Protein AF-A0A7C7V147-F1 (afdb_monomer_lite)

Sequence (85 aa):
RSRLKSLLNQYKKSPGIVEILVEIKEGTLQVGDDIMYVVVAGDKRENVFPVLEDVVHSIKEQVVKKIEYIKNNCDDSKQALTADH

Radius of gyration: 19.83 Å; chains: 1; bounding box: 39×58×42 Å

Structure (mmCIF, N/CA/C/O backbone):
data_AF-A0A7C7V147-F1
#
_entry.id   AF-A0A7C7V147-F1
#
loop_
_atom_site.group_PDB
_atom_site.id
_atom_site.type_symbol
_atom_site.label_atom_id
_atom_site.label_alt_id
_atom_site.label_comp_id
_atom_site.label_asym_id
_atom_site.label_entity_id
_atom_site.label_seq_id
_atom_site.pdbx_PDB_ins_code
_atom_site.Cartn_x
_atom_site.Cartn_y
_atom_site.Cartn_z
_atom_site.occupancy
_atom_site.B_iso_or_equiv
_atom_site.auth_seq_id
_atom_site.auth_comp_id
_atom_site.auth_asym_id
_atom_site.auth_atom_id
_atom_site.pdbx_PDB_model_num
ATOM 1 N N . ARG A 1 1 ? 6.588 -12.837 -3.912 1.00 56.00 1 ARG A N 1
ATOM 2 C CA . ARG A 1 1 ? 5.310 -12.276 -3.397 1.00 56.00 1 ARG A CA 1
ATOM 3 C C . ARG A 1 1 ? 5.187 -12.233 -1.858 1.00 56.00 1 ARG A C 1
ATOM 5 O O . ARG A 1 1 ? 4.409 -11.422 -1.379 1.00 56.00 1 ARG A O 1
ATOM 12 N N . SER A 1 2 ? 5.927 -13.028 -1.062 1.00 66.12 2 SER A N 1
ATOM 13 C CA . SER A 1 2 ? 5.752 -13.051 0.412 1.00 66.12 2 SER A CA 1
ATOM 14 C C . SER A 1 2 ? 6.120 -11.742 1.128 1.00 66.12 2 SER A C 1
ATOM 16 O O . SER A 1 2 ? 5.396 -11.333 2.026 1.00 66.12 2 SER A O 1
ATOM 18 N N . ARG A 1 3 ? 7.191 -11.050 0.705 1.00 73.31 3 ARG A N 1
ATOM 19 C CA . ARG A 1 3 ? 7.646 -9.794 1.339 1.00 73.31 3 ARG A CA 1
ATOM 20 C C . ARG A 1 3 ? 6.605 -8.676 1.283 1.00 73.31 3 ARG A C 1
ATOM 22 O O . ARG A 1 3 ? 6.326 -8.067 2.309 1.00 73.31 3 ARG A O 1
ATOM 29 N N . LEU A 1 4 ? 5.982 -8.477 0.119 1.00 76.88 4 LEU A N 1
ATOM 30 C CA . LEU A 1 4 ? 4.915 -7.489 -0.057 1.00 76.88 4 LEU A CA 1
ATOM 31 C C . LEU A 1 4 ? 3.733 -7.795 0.870 1.00 76.88 4 LEU A C 1
ATOM 33 O O . LEU A 1 4 ? 3.248 -6.918 1.567 1.00 76.88 4 LEU A O 1
ATOM 37 N N . LYS A 1 5 ? 3.320 -9.063 0.957 1.00 80.50 5 LYS A N 1
ATOM 38 C CA . LYS A 1 5 ? 2.203 -9.472 1.818 1.00 80.50 5 LYS A CA 1
ATOM 39 C C . LYS A 1 5 ? 2.487 -9.220 3.305 1.00 80.50 5 LYS A C 1
ATOM 41 O O . LYS A 1 5 ? 1.599 -8.775 4.025 1.00 80.50 5 LYS A O 1
ATOM 46 N N . SER A 1 6 ? 3.715 -9.469 3.760 1.00 83.88 6 SER A N 1
ATOM 47 C CA . SER A 1 6 ? 4.123 -9.177 5.140 1.00 83.88 6 SER A CA 1
ATOM 48 C C . SER A 1 6 ? 4.126 -7.680 5.442 1.00 83.88 6 SER A C 1
ATOM 50 O O . SER A 1 6 ? 3.659 -7.287 6.507 1.00 83.88 6 SER A O 1
ATOM 52 N N . LEU A 1 7 ? 4.597 -6.860 4.501 1.00 82.81 7 LEU A N 1
ATOM 53 C CA . LEU A 1 7 ? 4.559 -5.403 4.604 1.00 82.81 7 LEU A CA 1
ATOM 54 C C . LEU A 1 7 ? 3.109 -4.899 4.708 1.00 82.81 7 LEU A C 1
ATOM 56 O O . LEU A 1 7 ? 2.767 -4.170 5.632 1.00 82.81 7 LEU A O 1
ATOM 60 N N . LEU A 1 8 ? 2.225 -5.360 3.820 1.00 83.38 8 LEU A N 1
ATOM 61 C CA . LEU A 1 8 ? 0.808 -4.982 3.847 1.00 83.38 8 LEU A CA 1
ATOM 62 C C . LEU A 1 8 ? 0.126 -5.396 5.153 1.00 83.38 8 LEU A C 1
ATOM 64 O O . LEU A 1 8 ? -0.660 -4.635 5.704 1.00 83.38 8 LEU A O 1
ATOM 68 N N . ASN A 1 9 ? 0.470 -6.562 5.702 1.00 85.50 9 ASN A N 1
ATOM 69 C CA . ASN A 1 9 ? -0.032 -6.991 7.007 1.00 85.50 9 ASN A CA 1
ATOM 70 C C . ASN A 1 9 ? 0.432 -6.098 8.168 1.00 85.50 9 ASN A C 1
ATOM 72 O O . ASN A 1 9 ? -0.229 -6.089 9.204 1.00 85.50 9 ASN A O 1
ATOM 76 N N . GLN A 1 10 ? 1.552 -5.382 8.040 1.00 86.31 10 GLN A N 1
ATOM 77 C CA . GLN A 1 10 ? 1.961 -4.390 9.037 1.00 86.31 10 GL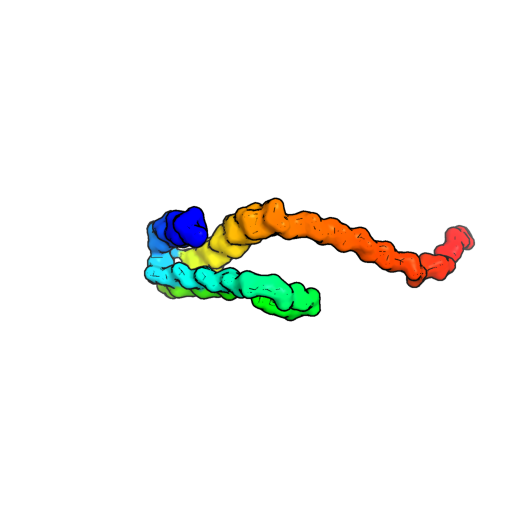N A CA 1
ATOM 78 C C . GLN A 1 10 ? 1.088 -3.140 8.926 1.00 86.31 10 GLN A C 1
ATOM 80 O O . GLN A 1 10 ? 0.515 -2.724 9.928 1.00 86.31 10 GLN A O 1
ATOM 85 N N . TYR A 1 11 ? 0.889 -2.622 7.712 1.00 84.00 11 TYR A N 1
ATOM 86 C CA . TYR A 1 11 ? 0.031 -1.456 7.471 1.00 84.00 11 TYR A CA 1
ATOM 87 C C . TYR A 1 11 ? -1.446 -1.701 7.797 1.00 84.00 11 TYR A C 1
ATOM 89 O O . TYR A 1 11 ? -2.129 -0.804 8.278 1.00 84.00 11 TYR A O 1
ATOM 97 N N . LYS A 1 12 ? -1.938 -2.934 7.632 1.00 84.00 12 LYS A N 1
ATOM 98 C CA . LYS A 1 12 ? -3.290 -3.327 8.063 1.00 84.00 12 LYS A CA 1
ATOM 99 C C . LYS A 1 12 ? -3.527 -3.207 9.569 1.00 84.00 12 LYS A C 1
ATOM 101 O O . LYS A 1 12 ? -4.675 -3.184 9.991 1.00 84.00 12 LYS A O 1
ATOM 106 N N . LYS A 1 13 ? -2.472 -3.176 10.391 1.00 85.25 13 LYS A N 1
ATOM 107 C CA . LYS A 1 13 ? -2.603 -2.994 11.846 1.00 85.25 13 LYS A CA 1
ATOM 108 C C . LYS A 1 13 ? -2.742 -1.525 12.244 1.00 85.25 13 LYS A C 1
ATOM 110 O O . LYS A 1 13 ? -2.988 -1.252 13.417 1.00 85.25 13 LYS A O 1
ATOM 115 N N . SER A 1 14 ? -2.574 -0.596 11.304 1.00 81.44 14 SER A N 1
ATOM 116 C CA . SER A 1 14 ? -2.755 0.827 11.562 1.00 81.44 14 SER A CA 1
ATOM 117 C C . SER A 1 14 ? -4.224 1.149 11.867 1.00 81.44 14 SER A C 1
ATOM 119 O O . SER A 1 14 ? -5.131 0.559 11.271 1.00 81.44 14 SER A O 1
ATOM 121 N N . PRO A 1 15 ? -4.486 2.081 12.797 1.00 81.38 15 PRO A N 1
ATOM 122 C CA . PRO A 1 15 ? -5.840 2.414 13.215 1.00 81.38 15 PRO A CA 1
ATOM 123 C C . PRO A 1 15 ? -6.657 2.981 12.049 1.00 81.38 15 PRO A C 1
ATOM 125 O O . PRO A 1 15 ? -6.207 3.862 11.323 1.00 81.38 15 PRO A O 1
ATOM 128 N N . GLY A 1 16 ? -7.882 2.481 11.882 1.00 83.38 16 GLY A N 1
ATOM 129 C CA . GLY A 1 16 ? -8.810 2.959 10.856 1.00 83.38 16 GLY A CA 1
ATOM 130 C C . GLY A 1 16 ? -8.589 2.387 9.455 1.00 83.38 16 GLY A C 1
ATOM 131 O O . GLY A 1 16 ? -9.287 2.818 8.542 1.00 83.38 16 GLY A O 1
ATOM 132 N N . ILE A 1 17 ? -7.677 1.427 9.271 1.00 87.38 17 ILE A N 1
ATOM 133 C CA . ILE A 1 17 ? -7.514 0.690 8.013 1.00 87.38 17 ILE A CA 1
ATOM 134 C C . ILE A 1 17 ? -8.346 -0.593 8.050 1.00 87.38 17 ILE A C 1
ATOM 136 O O . ILE A 1 17 ? -8.243 -1.390 8.978 1.00 87.38 17 ILE A O 1
ATOM 140 N N . VAL A 1 18 ? -9.165 -0.791 7.020 1.00 87.25 18 VAL A N 1
ATOM 141 C CA . VAL A 1 18 ? -10.015 -1.974 6.841 1.00 87.25 18 VAL A CA 1
ATOM 142 C C . VAL A 1 18 ? -9.306 -3.002 5.965 1.00 87.25 18 VAL A C 1
ATOM 144 O O . VAL A 1 18 ? -9.223 -4.173 6.325 1.00 87.25 18 VAL A O 1
ATOM 147 N N . GLU A 1 19 ? -8.781 -2.577 4.814 1.00 87.00 19 GLU A N 1
ATOM 148 C CA . GLU A 1 19 ? -8.184 -3.482 3.831 1.00 87.00 19 GLU A CA 1
ATOM 149 C C . GLU A 1 19 ? -7.170 -2.740 2.950 1.00 87.00 19 GLU A C 1
ATOM 151 O O . GLU A 1 19 ? -7.332 -1.551 2.671 1.00 87.00 19 GLU A O 1
ATOM 156 N N . ILE A 1 20 ? -6.118 -3.441 2.513 1.00 88.56 20 ILE A N 1
ATOM 157 C CA . ILE A 1 20 ? -5.103 -2.891 1.609 1.00 88.56 20 ILE A CA 1
ATOM 158 C C . ILE A 1 20 ? -4.836 -3.909 0.507 1.00 88.56 20 ILE A C 1
ATOM 160 O O . ILE A 1 20 ? -4.339 -5.009 0.768 1.00 88.56 20 ILE A O 1
ATOM 164 N N . LEU A 1 21 ? -5.114 -3.509 -0.730 1.00 88.12 21 LEU A N 1
ATOM 165 C CA . LEU A 1 21 ? -4.886 -4.305 -1.928 1.00 88.12 21 LEU A CA 1
ATOM 166 C C . LEU A 1 21 ? -3.819 -3.633 -2.786 1.00 88.12 21 LEU A C 1
ATOM 168 O O . LEU A 1 21 ? -3.888 -2.439 -3.070 1.00 88.12 21 LEU A O 1
ATOM 172 N N . VAL A 1 22 ? -2.829 -4.419 -3.198 1.00 86.12 22 VAL A N 1
ATOM 173 C CA . VAL A 1 22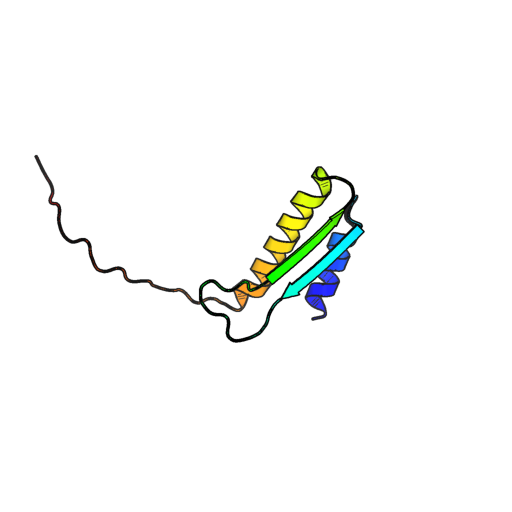 ? -1.757 -3.964 -4.082 1.00 86.12 22 VAL A CA 1
ATOM 174 C C . VAL A 1 22 ? -1.600 -4.955 -5.211 1.00 86.12 22 VAL A C 1
ATOM 176 O O . VAL A 1 22 ? -1.374 -6.146 -4.977 1.00 86.12 22 VAL A O 1
ATOM 179 N N . GLU A 1 23 ? -1.667 -4.436 -6.428 1.00 83.38 23 GLU A N 1
ATOM 180 C CA . GLU A 1 23 ? -1.450 -5.194 -7.645 1.00 83.38 23 GLU A CA 1
ATOM 181 C C . GLU A 1 23 ? -0.373 -4.509 -8.481 1.00 83.38 23 GLU A C 1
ATOM 183 O O . GLU A 1 23 ? -0.477 -3.337 -8.840 1.00 83.38 23 GLU A O 1
ATOM 188 N N . ILE A 1 24 ? 0.699 -5.246 -8.756 1.00 79.12 24 ILE A N 1
ATOM 189 C CA . ILE A 1 24 ? 1.801 -4.782 -9.594 1.00 79.12 24 ILE A CA 1
ATOM 190 C C . ILE A 1 24 ? 1.655 -5.506 -10.924 1.00 79.12 24 ILE A C 1
ATOM 192 O O . ILE A 1 24 ? 1.654 -6.741 -10.953 1.00 79.12 24 ILE A O 1
ATOM 196 N N . LYS A 1 25 ? 1.519 -4.743 -12.008 1.00 79.25 25 LYS A N 1
ATOM 197 C CA . LYS A 1 25 ? 1.540 -5.300 -13.357 1.00 79.25 25 LYS A CA 1
ATOM 198 C C . LYS A 1 25 ? 2.990 -5.627 -13.708 1.00 79.25 25 LYS A C 1
ATOM 200 O O . LYS A 1 25 ? 3.875 -4.783 -13.604 1.00 79.25 25 LYS A O 1
ATOM 205 N N . GLU A 1 26 ? 3.237 -6.871 -14.099 1.00 69.69 26 GLU A N 1
ATOM 206 C CA . GLU A 1 26 ? 4.542 -7.342 -14.569 1.00 69.69 26 GLU A CA 1
ATOM 207 C C . GLU A 1 26 ? 4.458 -7.582 -16.085 1.00 69.69 26 GLU A C 1
ATOM 209 O O . GLU A 1 26 ? 3.466 -8.128 -16.568 1.00 69.69 26 GLU A O 1
ATOM 214 N N . GLY A 1 27 ? 5.477 -7.170 -16.846 1.00 68.62 27 GLY A N 1
ATOM 215 C CA . GLY A 1 27 ? 5.509 -7.329 -18.304 1.00 68.62 27 GLY A CA 1
ATOM 216 C C . GLY A 1 27 ? 6.257 -6.203 -19.018 1.00 68.62 27 GLY A C 1
ATOM 217 O O . GLY A 1 27 ? 6.948 -5.401 -18.390 1.00 68.62 27 GLY A O 1
ATOM 218 N N . THR A 1 28 ? 6.130 -6.150 -20.344 1.00 59.69 28 THR A N 1
ATOM 219 C CA . THR A 1 28 ? 6.674 -5.063 -21.167 1.00 59.69 28 THR A CA 1
ATOM 220 C C . THR A 1 28 ? 5.760 -3.845 -21.049 1.00 59.69 28 THR A C 1
ATOM 222 O O . THR A 1 28 ? 4.769 -3.740 -21.762 1.00 59.69 28 THR A O 1
ATOM 225 N N . LEU A 1 29 ? 6.065 -2.955 -20.109 1.00 65.00 29 LEU A N 1
ATOM 226 C CA . LEU A 1 29 ? 5.334 -1.703 -19.906 1.00 65.00 29 LEU A CA 1
ATOM 227 C C . LEU A 1 29 ? 5.962 -0.613 -20.777 1.00 65.00 29 LEU A C 1
ATOM 229 O O . LEU A 1 29 ? 7.185 -0.441 -20.769 1.00 65.00 29 LEU A O 1
ATOM 233 N N . GLN A 1 30 ? 5.146 0.098 -21.551 1.00 62.09 30 GLN A N 1
ATOM 234 C CA . GLN A 1 30 ? 5.605 1.242 -22.329 1.00 62.09 30 GLN A CA 1
ATOM 235 C C . GLN A 1 30 ? 5.631 2.507 -21.464 1.00 62.09 30 GLN A C 1
ATOM 237 O O . GLN A 1 30 ? 5.047 2.581 -20.382 1.00 62.09 30 GLN A O 1
ATOM 242 N N . VAL A 1 31 ? 6.361 3.524 -21.926 1.00 67.12 31 VAL A N 1
ATOM 243 C CA . VAL A 1 31 ? 6.404 4.822 -21.242 1.00 67.12 31 VAL A CA 1
ATOM 244 C C . VAL A 1 31 ? 5.003 5.434 -21.289 1.00 67.12 31 VAL A C 1
ATOM 246 O O . VAL A 1 31 ? 4.514 5.739 -22.370 1.00 67.12 31 VAL A O 1
ATOM 249 N N . GLY A 1 32 ? 4.386 5.617 -20.121 1.00 69.94 32 GLY A N 1
ATOM 250 C CA . GLY A 1 32 ? 3.009 6.101 -19.986 1.00 69.94 32 GLY A CA 1
ATOM 251 C C . GLY A 1 32 ? 2.018 5.054 -19.468 1.00 69.94 32 GLY A C 1
ATOM 252 O O . GLY A 1 32 ? 0.908 5.433 -19.114 1.00 69.94 32 GLY A O 1
ATOM 253 N N . ASP A 1 33 ? 2.415 3.780 -19.366 1.00 67.56 33 ASP A N 1
ATOM 254 C CA . ASP A 1 33 ? 1.562 2.723 -18.814 1.00 67.56 33 ASP A CA 1
ATOM 255 C C . ASP A 1 33 ? 1.586 2.686 -17.278 1.00 67.56 33 ASP A C 1
ATOM 257 O O . ASP A 1 33 ? 2.630 2.840 -16.636 1.00 67.56 33 ASP A O 1
ATOM 261 N N . ASP A 1 34 ? 0.427 2.392 -16.684 1.00 66.25 34 ASP A N 1
ATOM 262 C CA . ASP A 1 34 ? 0.287 2.181 -15.244 1.00 66.25 34 ASP A CA 1
ATOM 263 C C . ASP A 1 34 ? 0.974 0.883 -14.797 1.00 66.25 34 ASP A C 1
ATOM 265 O O . ASP A 1 34 ? 0.579 -0.230 -15.159 1.00 66.25 34 ASP A O 1
ATOM 269 N N . ILE A 1 35 ? 1.980 1.031 -13.938 1.00 75.88 35 ILE A N 1
ATOM 270 C CA . ILE A 1 35 ? 2.823 -0.070 -13.449 1.00 75.88 35 ILE A CA 1
ATOM 271 C C . ILE A 1 35 ? 2.218 -0.734 -12.200 1.00 75.88 35 ILE A C 1
ATOM 273 O O . ILE A 1 35 ? 2.385 -1.933 -11.966 1.00 75.88 35 ILE A O 1
ATOM 277 N N . MET A 1 36 ? 1.515 0.039 -11.370 1.00 82.69 36 MET A N 1
ATOM 278 C CA . MET A 1 36 ? 1.076 -0.386 -10.042 1.00 82.69 36 MET A CA 1
ATOM 279 C C . MET A 1 36 ? -0.274 0.224 -9.675 1.00 82.69 36 MET A C 1
ATOM 281 O O . MET A 1 36 ? -0.485 1.421 -9.842 1.00 82.69 36 MET A O 1
ATOM 285 N N . TYR A 1 37 ? -1.135 -0.596 -9.077 1.00 86.19 37 TYR A N 1
ATOM 286 C CA . TYR A 1 37 ? -2.389 -0.185 -8.460 1.00 86.19 37 TYR A CA 1
ATOM 287 C C . TYR A 1 37 ? -2.321 -0.429 -6.954 1.00 86.19 37 TYR A C 1
ATOM 289 O O . TYR A 1 37 ? -1.943 -1.513 -6.500 1.00 86.19 37 TYR A O 1
ATOM 297 N N . VAL A 1 38 ? -2.701 0.586 -6.179 1.00 87.25 38 VAL A N 1
ATOM 298 C CA . VAL A 1 38 ? -2.783 0.529 -4.716 1.00 87.25 38 VAL A CA 1
ATOM 299 C C . VAL A 1 38 ? -4.163 1.010 -4.295 1.00 87.25 38 VAL A C 1
ATOM 301 O O . VAL A 1 38 ? -4.588 2.099 -4.674 1.00 87.25 38 VAL A O 1
ATOM 304 N N . VAL A 1 39 ? -4.855 0.197 -3.504 1.00 89.00 39 VAL A N 1
ATOM 305 C CA . VAL A 1 39 ? -6.168 0.510 -2.940 1.00 89.00 39 VAL A CA 1
ATOM 306 C C . VAL A 1 39 ? -6.088 0.362 -1.430 1.00 89.00 39 VAL A C 1
ATOM 308 O O . VAL A 1 39 ? -5.723 -0.697 -0.920 1.00 89.00 39 VAL A O 1
ATOM 311 N N . VAL A 1 40 ? -6.452 1.425 -0.718 1.00 88.81 40 VAL A N 1
ATOM 312 C CA . VAL A 1 40 ? -6.529 1.453 0.745 1.00 88.81 40 VAL A CA 1
ATOM 313 C C . VAL A 1 40 ? -7.966 1.776 1.130 1.00 88.81 40 VAL A C 1
ATOM 315 O O . VAL A 1 40 ? -8.478 2.841 0.793 1.00 88.81 40 VAL A O 1
ATOM 318 N N . ALA A 1 41 ? -8.618 0.853 1.830 1.00 88.56 41 ALA A N 1
ATOM 319 C CA . ALA A 1 41 ? -9.933 1.062 2.415 1.00 88.56 41 ALA A CA 1
ATOM 320 C C . ALA A 1 41 ? -9.776 1.377 3.904 1.00 88.56 41 ALA A C 1
ATOM 322 O O . ALA A 1 41 ? -9.104 0.641 4.628 1.00 88.56 41 ALA A O 1
ATOM 323 N N . GLY A 1 42 ? -10.415 2.446 4.373 1.00 88.88 42 GLY A N 1
ATOM 324 C CA . GLY A 1 42 ? -10.386 2.837 5.777 1.00 88.88 42 GLY A CA 1
ATOM 325 C C . GLY A 1 42 ? -11.539 3.757 6.164 1.00 88.88 42 GLY A C 1
ATOM 326 O O . GLY A 1 42 ? -12.305 4.197 5.313 1.00 88.88 42 GLY A O 1
ATOM 327 N N . ASP A 1 43 ? -11.655 4.003 7.465 1.00 86.38 43 ASP A N 1
ATOM 328 C CA . ASP A 1 43 ? -12.758 4.734 8.103 1.00 86.38 43 ASP A CA 1
ATOM 329 C C . ASP A 1 43 ? -12.655 6.251 7.872 1.00 86.38 43 ASP A C 1
ATOM 331 O O . ASP A 1 43 ? -13.563 6.882 7.331 1.00 86.38 43 ASP A O 1
ATOM 335 N N . LYS A 1 44 ? -11.505 6.846 8.214 1.00 86.19 44 LYS A N 1
ATOM 336 C CA . LYS A 1 44 ? -11.295 8.298 8.134 1.00 86.19 44 LYS A CA 1
ATOM 337 C C . LYS A 1 44 ? -10.142 8.661 7.219 1.00 86.19 44 LYS A C 1
ATOM 339 O O . LYS A 1 44 ? -9.075 8.050 7.257 1.00 86.19 44 LYS A O 1
ATOM 344 N N . ARG A 1 45 ? -10.341 9.742 6.465 1.00 83.31 45 ARG A N 1
ATOM 345 C CA . ARG A 1 45 ? -9.354 10.350 5.561 1.00 83.31 45 ARG A CA 1
ATOM 346 C C . ARG A 1 45 ? -7.989 10.578 6.225 1.00 83.31 45 ARG A C 1
ATOM 348 O O . ARG A 1 45 ? -6.965 10.340 5.596 1.00 83.31 45 ARG A O 1
ATOM 355 N N . GLU A 1 46 ? -8.006 11.012 7.481 1.00 85.44 46 GLU A N 1
ATOM 356 C CA . GLU A 1 46 ? -6.828 11.297 8.312 1.00 85.44 46 GLU A CA 1
ATOM 357 C C . GLU A 1 46 ? -5.936 10.066 8.519 1.00 85.44 46 GLU A C 1
ATOM 359 O O . GLU A 1 46 ? -4.726 10.201 8.634 1.00 85.44 46 GLU A O 1
ATOM 364 N N . ASN A 1 47 ? -6.531 8.870 8.516 1.00 84.69 47 ASN A N 1
ATOM 365 C CA . ASN A 1 47 ? -5.818 7.603 8.659 1.00 84.69 47 ASN A CA 1
ATOM 366 C C . ASN A 1 47 ? -5.471 6.987 7.294 1.00 84.69 47 ASN A C 1
ATOM 368 O O . ASN A 1 47 ? -4.434 6.350 7.145 1.00 84.69 47 ASN A O 1
ATOM 372 N N . VAL A 1 48 ? -6.329 7.176 6.284 1.00 86.06 48 VAL A N 1
ATOM 373 C CA . VAL A 1 48 ? -6.172 6.554 4.957 1.00 86.06 48 VAL A CA 1
ATOM 374 C C . VAL A 1 48 ? -5.053 7.192 4.137 1.00 86.06 48 VAL A C 1
ATOM 376 O O . VAL A 1 48 ? -4.249 6.467 3.556 1.00 86.06 48 VAL A O 1
ATOM 379 N N . PHE A 1 49 ? -4.982 8.526 4.076 1.00 88.12 49 PHE A N 1
ATOM 380 C CA . PHE A 1 49 ? -3.959 9.211 3.279 1.00 88.12 49 PHE A CA 1
ATOM 381 C C . PHE A 1 49 ? -2.516 8.896 3.689 1.00 88.12 49 PHE A C 1
ATOM 383 O O . PHE A 1 49 ? -1.753 8.523 2.799 1.00 88.12 49 PHE A O 1
ATOM 390 N N . PRO A 1 50 ? -2.128 8.985 4.977 1.00 89.12 50 PRO A N 1
ATOM 391 C CA . PRO A 1 50 ? -0.750 8.690 5.364 1.00 89.12 50 PRO A CA 1
ATOM 392 C C . PRO A 1 50 ? -0.381 7.230 5.084 1.00 89.12 50 PRO A C 1
ATOM 394 O O . PRO A 1 50 ? 0.692 6.954 4.561 1.00 89.12 50 PRO A O 1
ATOM 397 N N . VAL A 1 51 ? -1.299 6.286 5.321 1.00 88.31 51 VAL A N 1
ATOM 398 C CA . VAL A 1 51 ? -1.049 4.867 5.022 1.00 88.31 51 VAL A CA 1
ATOM 399 C C . VAL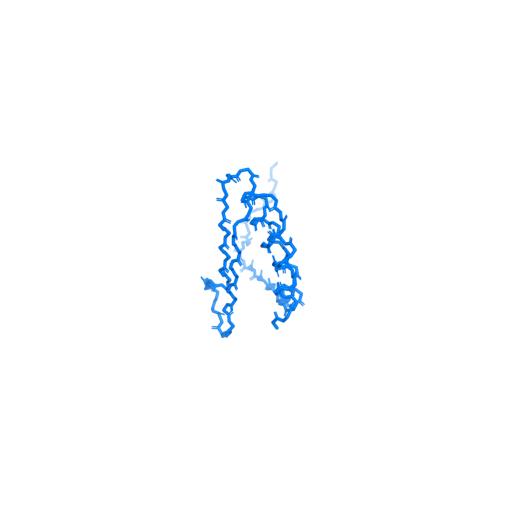 A 1 51 ? -0.890 4.627 3.521 1.00 88.31 51 VAL A C 1
ATOM 401 O O . VAL A 1 51 ? -0.043 3.834 3.116 1.00 88.31 51 VAL A O 1
ATOM 404 N N . LEU A 1 52 ? -1.678 5.302 2.681 1.00 88.50 52 LEU A N 1
ATOM 405 C CA . LEU A 1 52 ? -1.526 5.215 1.230 1.00 88.50 52 LEU A CA 1
ATOM 406 C C . LEU A 1 52 ? -0.150 5.721 0.782 1.00 88.50 52 LEU A C 1
ATOM 408 O O . LEU A 1 52 ? 0.513 5.053 -0.013 1.00 88.50 52 LEU A O 1
ATOM 412 N N . GLU A 1 53 ? 0.277 6.873 1.299 1.00 88.81 53 GLU A N 1
ATOM 413 C CA . GLU A 1 53 ? 1.578 7.466 0.990 1.00 88.81 53 GLU A CA 1
ATOM 414 C C . GLU A 1 53 ? 2.727 6.536 1.402 1.00 88.81 53 GLU A C 1
ATOM 416 O O . GLU A 1 53 ? 3.579 6.208 0.573 1.00 88.81 53 GLU A O 1
ATOM 421 N N . ASP A 1 54 ? 2.688 6.012 2.629 1.00 88.31 54 ASP A N 1
ATOM 422 C CA . ASP A 1 54 ? 3.699 5.095 3.157 1.00 88.31 54 ASP A CA 1
ATOM 423 C C . ASP A 1 54 ? 3.790 3.790 2.355 1.00 88.31 54 ASP A C 1
ATOM 425 O O . ASP A 1 54 ? 4.886 3.290 2.073 1.00 88.31 54 ASP A O 1
ATOM 429 N N . VAL A 1 55 ? 2.641 3.223 1.966 1.00 87.38 55 VAL A N 1
ATOM 430 C CA . VAL A 1 55 ? 2.580 2.000 1.157 1.00 87.38 55 VAL A CA 1
ATOM 431 C C . VAL A 1 55 ? 3.202 2.248 -0.216 1.00 87.38 55 VAL A C 1
ATOM 433 O O . VAL A 1 55 ? 4.052 1.467 -0.649 1.00 87.38 55 VAL A O 1
ATOM 436 N N . VAL A 1 56 ? 2.830 3.339 -0.892 1.00 86.00 56 VAL A N 1
ATOM 437 C CA . VAL A 1 56 ? 3.391 3.694 -2.205 1.00 86.00 56 VAL A CA 1
ATOM 438 C C . VAL A 1 56 ? 4.893 3.953 -2.101 1.00 86.00 56 VAL A C 1
ATOM 440 O O . VAL A 1 56 ? 5.648 3.439 -2.929 1.00 86.00 56 VAL A O 1
ATOM 443 N N . HIS A 1 57 ? 5.343 4.686 -1.080 1.00 86.38 57 HIS A N 1
ATOM 444 C CA . HIS A 1 57 ? 6.759 4.966 -0.848 1.00 86.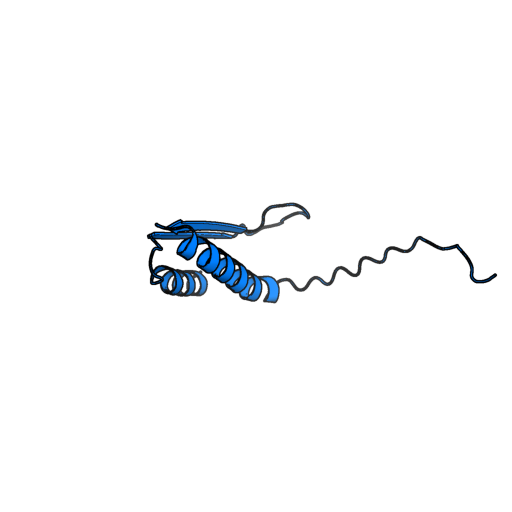38 57 HIS A CA 1
ATOM 445 C C . HIS A 1 57 ? 7.555 3.672 -0.649 1.00 86.38 57 HIS A C 1
ATOM 447 O O . HIS A 1 57 ? 8.538 3.424 -1.347 1.00 86.38 57 HIS A O 1
ATOM 453 N N . SER A 1 58 ? 7.073 2.793 0.230 1.00 83.88 58 SER A N 1
ATOM 454 C CA . SER A 1 58 ? 7.728 1.521 0.543 1.00 83.88 58 SER A CA 1
ATOM 455 C C . SER A 1 58 ? 7.800 0.578 -0.654 1.00 83.88 58 SER A C 1
ATOM 457 O O . SER A 1 58 ? 8.780 -0.154 -0.821 1.00 83.88 58 SER A O 1
ATOM 459 N N . ILE A 1 59 ? 6.765 0.566 -1.501 1.00 79.94 59 ILE A N 1
ATOM 460 C CA . ILE A 1 59 ? 6.790 -0.223 -2.734 1.00 79.94 59 ILE A CA 1
ATOM 461 C C . ILE A 1 59 ? 7.763 0.400 -3.729 1.00 79.94 59 ILE A C 1
ATOM 463 O O . ILE A 1 59 ? 8.555 -0.330 -4.324 1.00 79.94 59 ILE A O 1
ATOM 467 N N . LYS A 1 60 ? 7.758 1.729 -3.882 1.00 75.88 60 LYS A N 1
ATOM 468 C CA . LYS A 1 60 ? 8.693 2.441 -4.755 1.00 75.88 60 LYS A CA 1
ATOM 469 C C . LYS A 1 60 ? 10.137 2.137 -4.364 1.00 75.88 60 LYS A C 1
ATOM 471 O O . LYS A 1 60 ? 10.899 1.749 -5.235 1.00 75.88 60 LYS A O 1
ATOM 476 N N . GLU A 1 61 ? 10.512 2.193 -3.090 1.00 77.81 61 GLU A N 1
ATOM 477 C CA . GLU A 1 61 ? 11.872 1.833 -2.655 1.00 77.81 61 GLU A CA 1
ATOM 478 C C . GLU A 1 61 ? 12.256 0.387 -3.005 1.00 77.81 61 GLU A C 1
ATOM 480 O O . GLU A 1 61 ? 13.374 0.111 -3.447 1.00 77.81 61 GLU A O 1
ATOM 485 N N . GLN A 1 62 ? 11.326 -0.554 -2.833 1.00 69.81 62 GLN A N 1
ATOM 486 C CA . GLN A 1 62 ? 11.581 -1.970 -3.101 1.00 69.81 62 GLN A CA 1
ATOM 487 C C . GLN A 1 62 ? 11.606 -2.308 -4.599 1.00 69.81 62 GLN A C 1
ATOM 489 O O . GLN A 1 62 ? 12.362 -3.191 -5.008 1.00 69.81 62 GLN A O 1
ATOM 494 N N . VAL A 1 63 ? 10.789 -1.633 -5.410 1.00 63.50 63 VAL A N 1
ATOM 495 C CA . VAL A 1 63 ? 10.633 -1.881 -6.853 1.00 63.50 63 VAL A CA 1
ATOM 496 C C . VAL A 1 63 ? 11.621 -1.054 -7.677 1.00 63.50 63 VAL A C 1
ATOM 498 O O . VAL A 1 63 ? 12.230 -1.592 -8.598 1.00 63.50 63 VAL A O 1
ATOM 501 N N . VAL A 1 64 ? 11.859 0.214 -7.325 1.00 55.53 64 VAL A N 1
ATOM 502 C CA . VAL A 1 64 ? 12.818 1.097 -8.019 1.00 55.53 64 VAL A CA 1
ATOM 503 C C . VAL A 1 64 ? 14.252 0.614 -7.845 1.00 55.53 64 VAL A C 1
ATOM 505 O O . VAL A 1 64 ? 15.025 0.716 -8.789 1.00 55.53 64 VAL A O 1
ATOM 508 N N . LYS A 1 65 ? 14.597 -0.059 -6.736 1.00 52.97 65 LYS A N 1
ATOM 509 C CA . LYS A 1 65 ? 15.891 -0.762 -6.625 1.00 52.97 65 LYS A CA 1
ATOM 510 C C . LYS A 1 65 ? 16.147 -1.770 -7.749 1.00 52.97 65 LYS A C 1
ATOM 512 O O . LYS A 1 65 ? 17.292 -2.145 -7.975 1.00 52.97 65 LYS A O 1
ATOM 517 N N . LYS A 1 66 ? 15.098 -2.248 -8.423 1.00 48.47 66 LYS A N 1
ATOM 518 C CA . LYS A 1 66 ? 15.211 -3.169 -9.558 1.00 48.47 66 LYS A CA 1
ATOM 519 C C . LYS A 1 66 ? 15.199 -2.455 -10.916 1.00 48.47 66 LYS A C 1
ATOM 521 O O . LYS A 1 66 ? 15.505 -3.094 -11.917 1.00 48.47 66 LYS A O 1
ATOM 526 N N . ILE A 1 67 ? 14.870 -1.163 -10.962 1.00 48.38 67 ILE A N 1
ATOM 527 C CA . ILE A 1 67 ? 14.733 -0.379 -12.193 1.00 48.38 67 ILE A CA 1
ATOM 528 C C . ILE A 1 67 ? 15.515 0.935 -12.051 1.00 48.38 67 ILE A C 1
ATOM 530 O O . ILE A 1 67 ? 14.940 2.019 -12.012 1.00 48.38 67 ILE A O 1
ATOM 534 N N . GLU A 1 68 ? 16.842 0.856 -12.000 1.00 41.94 68 GLU A N 1
ATOM 535 C CA . GLU A 1 68 ? 17.680 2.003 -12.357 1.00 41.94 68 GLU A CA 1
ATOM 536 C C . GLU A 1 68 ? 17.918 1.972 -13.870 1.00 41.94 68 GLU A C 1
ATOM 538 O O . GLU A 1 68 ? 18.888 1.400 -14.358 1.00 41.94 68 GLU A O 1
ATOM 543 N N . TYR A 1 69 ? 17.007 2.576 -14.635 1.00 48.97 69 TYR A N 1
ATOM 544 C CA . TYR A 1 69 ? 17.352 3.097 -15.956 1.00 48.97 69 TYR A CA 1
ATOM 545 C C . TYR A 1 69 ? 17.495 4.607 -15.825 1.00 48.97 69 TYR A C 1
ATOM 547 O O . TYR A 1 69 ? 16.517 5.353 -15.884 1.00 48.97 69 TYR A O 1
ATOM 555 N N . ILE A 1 70 ? 18.739 5.051 -15.647 1.00 52.28 70 ILE A N 1
ATOM 556 C CA . ILE A 1 70 ? 19.134 6.434 -15.892 1.00 52.28 70 ILE A CA 1
ATOM 557 C C . ILE A 1 70 ? 18.849 6.691 -17.376 1.00 52.28 70 ILE A C 1
ATOM 559 O O . ILE A 1 70 ? 19.639 6.324 -18.245 1.00 52.28 70 ILE A O 1
ATOM 563 N N . LYS A 1 71 ? 17.698 7.286 -17.702 1.00 46.28 71 LYS A N 1
ATOM 564 C CA . LYS A 1 71 ? 17.544 7.931 -19.004 1.00 46.28 71 LYS A CA 1
ATOM 565 C C . LYS A 1 71 ? 18.299 9.247 -18.928 1.00 46.28 71 LYS A C 1
ATOM 567 O O . LYS A 1 71 ? 17.746 10.269 -18.535 1.00 46.28 71 LYS A O 1
ATOM 572 N N . ASN A 1 72 ? 19.564 9.196 -19.335 1.00 48.47 72 ASN A N 1
ATOM 573 C CA . ASN A 1 72 ? 20.236 10.358 -19.893 1.00 48.47 72 ASN A CA 1
ATOM 574 C C . ASN A 1 72 ? 19.480 10.723 -21.173 1.00 48.47 72 ASN A C 1
ATOM 576 O O . ASN A 1 72 ? 19.836 10.273 -22.259 1.00 48.47 72 ASN A O 1
ATOM 580 N N . ASN A 1 73 ? 18.399 11.489 -21.048 1.00 41.12 73 ASN A N 1
ATOM 581 C CA . ASN A 1 73 ? 17.905 12.226 -22.195 1.00 41.12 73 ASN A CA 1
ATOM 582 C C . ASN A 1 73 ? 18.820 13.433 -22.357 1.00 41.12 73 ASN A C 1
ATOM 584 O O . ASN A 1 73 ? 18.671 14.460 -21.701 1.00 41.12 73 ASN A O 1
ATOM 588 N N . CYS A 1 74 ? 19.815 13.222 -23.214 1.00 46.91 74 CYS A N 1
ATOM 589 C CA . CYS A 1 74 ? 20.362 14.261 -24.056 1.00 46.91 74 CYS A CA 1
ATOM 590 C C . CYS A 1 74 ? 19.191 14.943 -24.776 1.00 46.91 74 CYS A C 1
ATOM 592 O O . CYS A 1 74 ? 18.499 14.303 -25.568 1.00 46.91 74 CYS A O 1
ATOM 594 N N . ASP A 1 75 ? 18.960 16.212 -24.459 1.00 45.00 75 ASP A N 1
ATOM 595 C CA . ASP A 1 75 ? 18.245 17.134 -25.332 1.00 45.00 75 ASP A CA 1
ATOM 596 C C . ASP A 1 75 ? 19.256 18.203 -25.767 1.00 45.00 75 ASP A C 1
ATOM 598 O O . ASP A 1 75 ? 19.372 19.290 -25.197 1.00 45.00 75 ASP A O 1
ATOM 602 N N . ASP A 1 76 ? 20.078 17.821 -26.746 1.00 51.19 76 ASP A N 1
ATOM 603 C CA . ASP A 1 76 ? 20.720 18.767 -27.647 1.00 51.19 76 ASP A CA 1
ATOM 604 C C . ASP A 1 76 ? 19.618 19.421 -28.492 1.00 51.19 76 ASP A C 1
ATOM 606 O O . ASP A 1 76 ? 19.218 18.875 -29.519 1.00 51.19 76 ASP A O 1
ATOM 610 N N . SER A 1 77 ? 19.119 20.589 -28.074 1.00 47.59 77 SER A N 1
ATOM 611 C CA . SER A 1 77 ? 18.975 21.773 -28.943 1.00 47.59 77 SER A CA 1
ATOM 612 C C . SER A 1 77 ? 18.266 22.952 -28.260 1.00 47.59 77 SER A C 1
ATOM 614 O O . SER A 1 77 ? 17.075 23.167 -28.448 1.00 47.59 77 SER A O 1
ATOM 616 N N . LYS A 1 78 ? 19.047 23.824 -27.600 1.00 45.75 78 LYS A N 1
ATOM 617 C CA . LYS A 1 78 ? 18.934 25.294 -27.746 1.00 45.75 78 LYS A CA 1
ATOM 618 C C . LYS A 1 78 ? 20.319 25.940 -27.654 1.00 45.75 78 LYS A C 1
ATOM 620 O O . LYS A 1 78 ? 20.748 26.390 -26.597 1.00 45.75 78 LYS A O 1
ATOM 625 N N . GLN A 1 79 ? 21.020 25.985 -28.788 1.00 51.19 79 GLN A N 1
ATOM 626 C CA . GLN A 1 79 ? 21.993 27.049 -29.030 1.00 51.19 79 GLN A CA 1
ATOM 627 C C . GLN A 1 79 ? 21.257 28.384 -29.202 1.00 51.19 79 GLN A C 1
ATOM 629 O O . GLN A 1 79 ? 20.155 28.426 -29.746 1.00 51.19 79 GLN A O 1
ATOM 634 N N . ALA A 1 80 ? 21.964 29.440 -28.801 1.00 41.03 80 ALA A N 1
ATOM 635 C CA . ALA A 1 80 ? 21.701 30.862 -28.997 1.00 41.03 80 ALA A CA 1
ATOM 636 C C . ALA A 1 80 ? 20.617 31.483 -28.100 1.00 41.03 80 ALA A C 1
ATOM 638 O O . ALA A 1 80 ? 19.424 31.381 -28.359 1.00 41.03 80 ALA A O 1
ATOM 639 N N . LEU A 1 81 ? 21.061 32.241 -27.096 1.00 46.00 81 LEU A N 1
ATOM 640 C CA . LEU A 1 81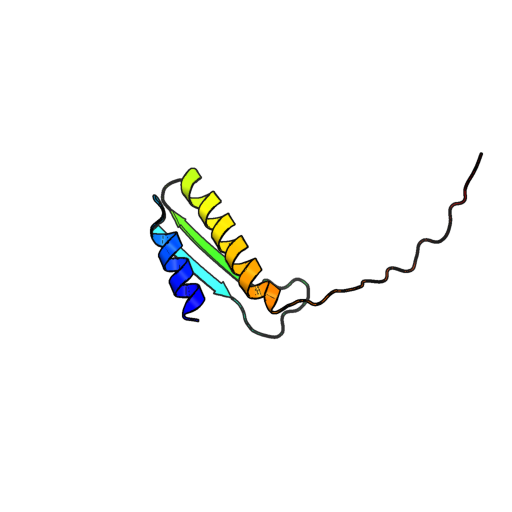 ? 21.123 33.703 -27.204 1.00 46.00 81 LEU A CA 1
ATOM 641 C C . LEU A 1 81 ? 22.201 34.217 -26.240 1.00 46.00 81 LEU A C 1
ATOM 643 O O . LEU A 1 81 ? 22.347 33.741 -25.119 1.00 46.00 81 LEU A O 1
ATOM 647 N N . THR A 1 82 ? 23.038 35.089 -26.779 1.00 51.66 82 THR A N 1
ATOM 648 C CA . THR A 1 82 ? 24.336 35.525 -26.276 1.00 51.66 82 THR A CA 1
ATOM 649 C C . THR A 1 82 ? 24.250 36.491 -25.103 1.00 51.66 82 THR A C 1
ATOM 651 O O . THR A 1 82 ? 23.245 37.162 -24.889 1.00 51.66 82 THR A O 1
ATOM 654 N N . ALA A 1 83 ? 25.375 36.541 -24.398 1.00 41.69 83 ALA A N 1
ATOM 655 C CA . ALA A 1 83 ? 25.772 37.502 -23.391 1.00 41.69 83 ALA A CA 1
ATOM 656 C C . ALA A 1 83 ? 25.595 38.985 -23.795 1.00 41.69 83 ALA A C 1
ATOM 658 O O . ALA A 1 83 ? 25.559 39.321 -24.979 1.00 41.69 83 ALA A O 1
ATOM 659 N N . ASP A 1 84 ? 25.580 39.814 -22.750 1.00 41.69 84 ASP A N 1
ATOM 660 C CA . ASP A 1 84 ? 26.046 41.203 -22.665 1.00 41.69 84 ASP A CA 1
ATOM 661 C C . ASP A 1 84 ? 25.285 42.303 -23.425 1.00 41.69 84 ASP A C 1
ATOM 663 O O . ASP A 1 84 ? 25.304 42.408 -24.651 1.00 41.69 84 ASP A O 1
ATOM 667 N N . HIS A 1 85 ? 24.685 43.203 -22.640 1.00 36.94 85 HIS A N 1
ATOM 668 C CA . HIS A 1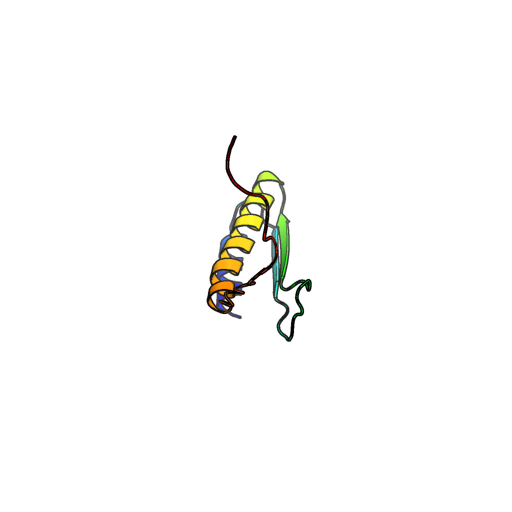 85 ? 24.961 44.640 -22.720 1.00 36.94 85 HIS A CA 1
ATOM 669 C C . HIS A 1 85 ? 25.371 45.122 -21.327 1.00 36.94 85 HIS A C 1
ATOM 671 O O . HIS A 1 85 ? 24.697 44.706 -20.356 1.00 36.94 85 HIS A O 1
#

Secondary structure (DSSP, 8-state):
-HHHHHHHHHHTTSTTEEEEEEEE--S-PPTT---EEEEEEES-HHHHHHHHHHHHHHHHHHHHTT-------------------

pLDDT: mean 71.86, std 16.71, range [36.94, 89.12]

Foldseek 3Di:
DVVLVVVQVVLCPFPFWDHKDKDADDDPDDVPDDGIDIDTDGDDPVRGVVSSVVSVVVVCVVVVVVDPDPPPPDPPDDDDDDDDD